Protein AF-A0A2M7XYV3-F1 (afdb_monomer)

Organism: NCBI:txid1974841

Secondary structure (DSSP, 8-state):
-HHHHTTSS-----TTSPPPTTHHHHHHHHHHHHHTT-GGGS---

Radius of gyration: 11.4 Å; Cα contacts (8 Å, |Δi|>4): 39; chains: 1; bounding box: 25×19×29 Å

Foldseek 3Di:
DVCLLQVVDDDDDDPPDDDDVCNVVSVVSNVNCLVVCGDVSPPDD

Solvent-accessible surface area (backbone atoms only — not comparable to full-atom values): 2807 Å² total; per-residue (Å²): 113,66,54,29,47,57,14,73,50,83,89,84,83,64,90,93,55,79,87,56,90,61,50,69,58,51,53,51,28,37,50,53,10,51,76,68,35,25,65,78,48,44,79,86,127

pLDDT: mean 81.53, std 9.6, range [51.06, 91.25]

InterPro domains:
  IPR016071 Staphylococcal nuclease (SNase-like), OB-fold [PF00565] (2-43)
  IPR035437 SNase-like, OB-fold superfamily [G3DSA:2.40.50.90] (1-45)
  IPR035437 SNase-like, OB-fold superfamily [SSF50199] (2-43)

Nearest PDB structures (foldseek):
  2hqe-assembly1_A  TM=8.250E-01  e=1.506E-01  Homo sapiens
  2o4x-assembly1_A  TM=8.250E-01  e=1.506E-01  Homo sapiens
  3omg-assembly1_A  TM=7.796E-01  e=1.723E-01  Homo sapiens
  4qmg-assembly1_A  TM=8.520E-01  e=3.869E-01  Homo sapiens
  2wac-assembly2_B  TM=7.060E-01  e=2.582E-01  Drosophila melanogaster

Structure (mmCIF, N/CA/C/O backbone):
data_AF-A0A2M7XYV3-F1
#
_entry.id   AF-A0A2M7XYV3-F1
#
loop_
_atom_site.group_PDB
_atom_site.id
_atom_site.type_symbol
_atom_site.label_atom_id
_atom_site.label_alt_id
_atom_site.label_comp_id
_atom_site.label_asym_id
_atom_site.label_entity_id
_atom_site.label_seq_id
_atom_site.pdbx_PDB_ins_code
_atom_site.Cartn_x
_atom_site.Cartn_y
_atom_site.Cartn_z
_atom_site.occupancy
_atom_site.B_iso_or_equiv
_atom_site.auth_seq_id
_atom_site.auth_comp_id
_atom_site.auth_asym_id
_atom_site.au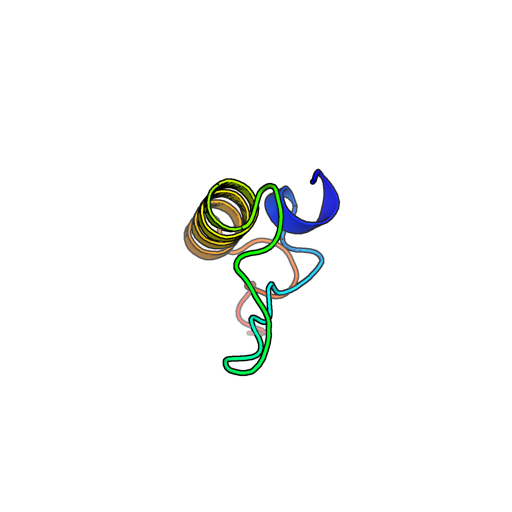th_atom_id
_atom_site.pdbx_PDB_model_num
ATOM 1 N N . MET A 1 1 ? -2.304 6.270 -9.908 1.00 64.25 1 MET A N 1
ATOM 2 C CA . MET A 1 1 ? -1.686 6.224 -8.560 1.00 64.25 1 MET A CA 1
ATOM 3 C C . MET A 1 1 ? -2.687 6.370 -7.427 1.00 64.25 1 MET A C 1
ATOM 5 O O . MET A 1 1 ? -2.473 5.771 -6.384 1.00 64.25 1 MET A O 1
ATOM 9 N N . GLU A 1 2 ? -3.765 7.130 -7.610 1.00 83.88 2 GLU A N 1
ATOM 10 C CA . GLU A 1 2 ? -4.728 7.444 -6.544 1.00 83.88 2 GLU A CA 1
ATOM 11 C C . GLU A 1 2 ? -5.349 6.211 -5.864 1.00 83.88 2 GLU A C 1
ATOM 13 O O . GLU A 1 2 ? -5.452 6.164 -4.644 1.00 83.88 2 GLU A O 1
ATOM 18 N N . LEU A 1 3 ? -5.641 5.152 -6.627 1.00 85.88 3 LEU A N 1
ATOM 19 C CA . LEU A 1 3 ? -6.192 3.901 -6.089 1.00 85.88 3 LEU A CA 1
ATOM 20 C C . LEU A 1 3 ? -5.261 3.202 -5.083 1.00 85.88 3 LEU A C 1
ATOM 22 O O . LEU A 1 3 ? -5.732 2.653 -4.091 1.00 85.88 3 LEU A O 1
ATOM 26 N N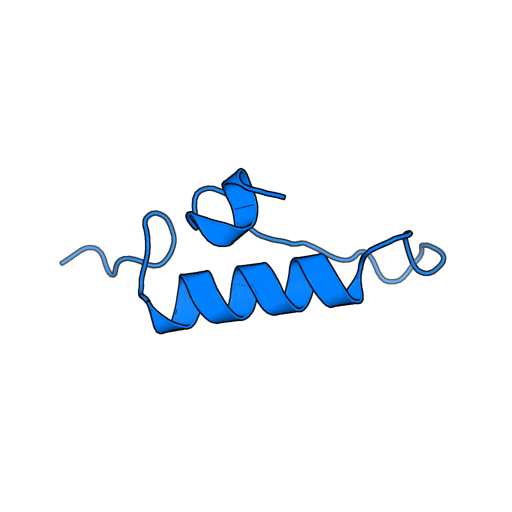 . VAL A 1 4 ? -3.946 3.234 -5.326 1.00 84.44 4 VAL A N 1
ATOM 27 C CA . VAL A 1 4 ? -2.947 2.625 -4.431 1.00 84.44 4 VAL A CA 1
ATOM 28 C C . VAL A 1 4 ? -2.838 3.444 -3.147 1.00 84.44 4 VAL A C 1
ATOM 30 O O . VAL A 1 4 ? -2.875 2.879 -2.060 1.00 84.44 4 VAL A O 1
ATOM 33 N N . LYS A 1 5 ? -2.788 4.779 -3.268 1.00 84.81 5 LYS A N 1
ATOM 34 C CA . LYS A 1 5 ? -2.743 5.698 -2.117 1.00 84.81 5 LYS A CA 1
ATOM 35 C C . LYS A 1 5 ? -3.976 5.581 -1.223 1.00 84.81 5 LYS A C 1
ATOM 37 O O . LYS A 1 5 ? -3.851 5.651 -0.007 1.00 84.81 5 LYS A O 1
ATOM 42 N N . ASN A 1 6 ? -5.146 5.360 -1.818 1.00 87.19 6 ASN A N 1
ATOM 43 C CA . ASN A 1 6 ? -6.395 5.153 -1.084 1.00 87.19 6 ASN A CA 1
ATOM 44 C C . ASN A 1 6 ? -6.529 3.730 -0.513 1.00 87.19 6 ASN A C 1
ATOM 46 O O . ASN A 1 6 ? -7.530 3.421 0.124 1.00 87.19 6 ASN A O 1
ATOM 50 N N . GLY A 1 7 ? -5.543 2.852 -0.736 1.00 86.31 7 GLY A N 1
ATOM 51 C CA . GLY A 1 7 ? -5.555 1.480 -0.229 1.00 86.31 7 GLY A CA 1
ATOM 52 C C . GLY A 1 7 ? -6.595 0.580 -0.886 1.00 86.31 7 GLY A C 1
ATOM 53 O O . GLY A 1 7 ? -6.949 -0.443 -0.316 1.00 86.31 7 GLY A O 1
ATOM 54 N N . LEU A 1 8 ? -7.095 0.942 -2.069 1.00 87.50 8 LEU A N 1
ATOM 55 C CA . LEU A 1 8 ? -8.130 0.179 -2.774 1.00 87.50 8 LEU A CA 1
ATOM 56 C C . LEU A 1 8 ? -7.558 -1.028 -3.531 1.00 87.50 8 LEU A C 1
ATOM 58 O O . LEU A 1 8 ? -8.291 -1.949 -3.878 1.00 87.50 8 LEU A O 1
ATOM 62 N N . VAL A 1 9 ? -6.252 -1.027 -3.805 1.00 88.44 9 VAL A N 1
ATOM 63 C CA . VAL A 1 9 ? -5.556 -2.066 -4.578 1.00 88.44 9 VAL A CA 1
ATOM 64 C C . VAL A 1 9 ? -4.196 -2.392 -3.955 1.00 88.44 9 VAL A C 1
ATOM 66 O O . VAL A 1 9 ? -3.616 -1.558 -3.259 1.00 88.44 9 VAL A O 1
ATOM 69 N N . LYS A 1 10 ? -3.677 -3.597 -4.229 1.00 83.62 10 LYS A N 1
ATOM 70 C CA . LYS A 1 10 ? -2.339 -4.050 -3.808 1.00 83.62 10 LYS A CA 1
ATOM 71 C C . LYS A 1 10 ? -1.350 -3.986 -4.966 1.00 83.62 10 LYS A C 1
ATOM 73 O O . LYS A 1 10 ? -1.715 -4.275 -6.108 1.00 83.62 10 LYS A O 1
ATOM 78 N N . VAL A 1 11 ? -0.103 -3.638 -4.675 1.00 85.06 11 VAL A N 1
ATOM 79 C CA . VAL A 1 11 ? 0.989 -3.603 -5.652 1.00 85.06 11 VAL A CA 1
ATOM 80 C C . VAL A 1 11 ? 1.690 -4.959 -5.635 1.00 85.06 11 VAL A C 1
ATOM 82 O O . VAL A 1 11 ? 2.252 -5.377 -4.630 1.00 85.06 11 VAL A O 1
ATOM 85 N N . VAL A 1 12 ? 1.656 -5.669 -6.764 1.00 82.19 12 VAL A N 1
ATOM 86 C CA . VAL A 1 12 ? 2.327 -6.966 -6.930 1.00 82.19 12 VAL A CA 1
ATOM 87 C C . VAL A 1 12 ? 3.409 -6.823 -7.992 1.00 82.19 12 VAL A C 1
ATOM 89 O O . VAL A 1 12 ? 3.125 -6.463 -9.134 1.00 82.19 12 VAL A O 1
ATOM 92 N N . LEU A 1 13 ? 4.656 -7.101 -7.613 1.00 78.50 13 LEU A N 1
ATOM 93 C CA . LEU A 1 13 ? 5.801 -7.097 -8.519 1.00 78.50 13 LEU A CA 1
ATOM 94 C C . LEU A 1 13 ? 6.149 -8.535 -8.905 1.00 78.50 13 LEU A C 1
ATOM 96 O O . LEU A 1 13 ? 6.343 -9.382 -8.040 1.00 78.50 13 LEU A O 1
ATOM 100 N N . TYR A 1 14 ? 6.240 -8.803 -10.208 1.00 71.88 14 TYR A N 1
ATOM 101 C CA . TYR A 1 14 ? 6.670 -10.101 -10.727 1.00 71.88 14 TYR A CA 1
ATOM 102 C C . TYR A 1 14 ? 8.164 -10.061 -11.049 1.00 71.88 14 TYR A C 1
ATOM 104 O O . TYR A 1 14 ? 8.594 -9.289 -11.904 1.00 71.88 14 TYR A O 1
ATOM 112 N N . GLU A 1 15 ? 8.935 -10.940 -10.412 1.00 64.69 15 GLU A N 1
ATOM 113 C CA . GLU A 1 15 ? 10.408 -10.976 -10.461 1.00 64.69 15 GLU A CA 1
ATOM 114 C C . GLU A 1 15 ? 10.993 -11.152 -11.875 1.00 64.69 15 GLU A C 1
ATOM 116 O O . GLU A 1 15 ? 12.135 -10.786 -12.130 1.00 64.69 15 GLU A O 1
ATOM 121 N N . LYS A 1 16 ? 10.210 -11.675 -12.828 1.00 69.75 16 LYS A N 1
ATOM 122 C CA . LYS A 1 16 ? 10.650 -11.938 -14.211 1.00 69.75 16 LYS A CA 1
ATOM 123 C C . LYS A 1 16 ? 10.499 -10.748 -15.171 1.00 69.75 16 LYS A C 1
ATOM 125 O O . LYS A 1 16 ? 10.641 -10.936 -16.379 1.00 69.75 16 LYS A O 1
ATOM 130 N N . ARG A 1 17 ? 10.168 -9.543 -14.691 1.00 64.88 17 ARG A N 1
ATOM 131 C CA . ARG A 1 17 ? 9.976 -8.355 -15.546 1.00 64.88 17 ARG A CA 1
ATOM 132 C C . ARG A 1 17 ? 10.962 -7.244 -15.196 1.00 64.88 17 ARG A C 1
ATOM 134 O O . ARG A 1 17 ? 11.275 -7.024 -14.032 1.00 64.88 17 ARG A O 1
ATOM 141 N N . ALA A 1 18 ? 11.431 -6.535 -16.225 1.00 70.25 18 ALA A N 1
ATOM 142 C CA . ALA A 1 18 ? 12.247 -5.335 -16.064 1.00 70.25 18 ALA A CA 1
ATOM 143 C C . ALA A 1 18 ? 11.518 -4.294 -15.194 1.00 70.25 18 ALA A C 1
ATOM 145 O O . ALA A 1 18 ? 10.287 -4.204 -15.241 1.00 70.25 18 ALA A O 1
ATOM 146 N N . LYS A 1 19 ? 12.288 -3.521 -14.412 1.00 65.62 19 LYS A N 1
ATOM 147 C CA . LYS A 1 19 ? 11.780 -2.508 -13.471 1.00 65.62 19 LYS A CA 1
ATOM 148 C C . LYS A 1 19 ? 10.773 -1.600 -14.188 1.00 65.62 19 LYS A C 1
ATOM 150 O O . LYS A 1 19 ? 11.112 -0.952 -15.178 1.00 65.62 19 LYS A O 1
ATOM 155 N N . ILE A 1 20 ? 9.525 -1.587 -13.722 1.00 73.12 20 ILE A N 1
ATOM 156 C CA . ILE A 1 20 ? 8.452 -0.824 -14.375 1.00 73.12 20 ILE A CA 1
ATOM 157 C C . ILE A 1 20 ? 8.624 0.657 -14.018 1.00 73.12 20 ILE A C 1
ATOM 159 O O . ILE A 1 20 ? 8.994 0.996 -12.890 1.00 73.12 20 ILE A O 1
ATOM 163 N N . LYS A 1 21 ? 8.342 1.557 -14.970 1.00 71.50 21 LYS A N 1
ATOM 164 C CA . LYS A 1 21 ? 8.299 3.002 -14.709 1.00 71.50 21 LYS A CA 1
ATOM 165 C C . LYS A 1 21 ? 7.348 3.259 -13.527 1.00 71.50 21 LYS A C 1
ATOM 167 O O . LYS A 1 21 ? 6.207 2.806 -13.567 1.00 71.50 21 LYS A O 1
ATOM 172 N N . TYR A 1 22 ? 7.834 3.958 -12.497 1.00 79.50 22 TYR A N 1
ATOM 173 C CA . TYR A 1 22 ? 7.116 4.280 -11.248 1.00 79.50 22 TYR A CA 1
ATOM 174 C C . TYR A 1 22 ? 6.961 3.150 -10.215 1.00 79.50 22 TYR A C 1
ATOM 176 O O . TYR A 1 22 ? 6.171 3.276 -9.280 1.00 79.50 22 TYR A O 1
ATOM 184 N N . GLN A 1 23 ? 7.730 2.063 -10.329 1.00 81.31 23 GLN A N 1
ATOM 185 C CA . GLN A 1 23 ? 7.728 0.977 -9.340 1.00 81.31 23 GLN A CA 1
ATOM 186 C C . GLN A 1 23 ? 7.948 1.476 -7.902 1.00 81.31 23 GLN A C 1
ATOM 188 O O . GLN A 1 23 ? 7.204 1.095 -7.002 1.00 81.31 23 GLN A O 1
ATOM 193 N N . ASP A 1 24 ? 8.930 2.354 -7.693 1.00 84.75 24 ASP A N 1
ATOM 194 C CA . ASP A 1 24 ? 9.267 2.859 -6.358 1.00 84.75 24 ASP A CA 1
ATOM 195 C C . ASP A 1 24 ? 8.139 3.747 -5.779 1.00 84.75 24 ASP A C 1
ATOM 197 O O . ASP A 1 24 ? 7.815 3.665 -4.595 1.00 84.75 24 ASP A O 1
ATOM 201 N N . GLU A 1 25 ? 7.457 4.528 -6.622 1.00 87.44 25 GLU A N 1
ATOM 202 C CA . GLU A 1 25 ? 6.332 5.385 -6.216 1.00 87.44 25 GLU A CA 1
ATOM 203 C C . GLU A 1 25 ? 5.080 4.575 -5.855 1.00 87.44 25 GLU A C 1
ATOM 205 O O . GLU A 1 25 ? 4.373 4.911 -4.902 1.00 87.44 25 GLU A O 1
ATOM 210 N N . LEU A 1 26 ? 4.814 3.482 -6.579 1.00 87.19 26 LEU A N 1
ATOM 211 C CA . LEU A 1 26 ? 3.721 2.558 -6.266 1.00 87.19 26 LEU A CA 1
ATOM 212 C C . LEU A 1 26 ? 3.959 1.855 -4.925 1.00 87.19 26 LEU A C 1
ATOM 214 O O . LEU A 1 26 ? 3.040 1.777 -4.111 1.00 87.19 26 LEU A O 1
ATOM 218 N N . LEU A 1 27 ? 5.193 1.410 -4.671 1.00 87.88 27 LEU A N 1
ATOM 219 C CA . LEU A 1 27 ? 5.578 0.812 -3.390 1.00 87.88 27 LEU A CA 1
ATOM 220 C C . LEU A 1 27 ? 5.436 1.808 -2.231 1.00 87.88 27 LEU A C 1
ATOM 222 O O . LEU A 1 27 ? 4.916 1.454 -1.172 1.00 87.88 27 LEU A O 1
ATOM 226 N N . SER A 1 28 ? 5.845 3.065 -2.430 1.00 90.25 28 SER A N 1
ATOM 227 C CA . SER A 1 28 ? 5.683 4.114 -1.416 1.00 90.25 28 SER A CA 1
ATOM 228 C C . SER A 1 28 ? 4.208 4.406 -1.124 1.00 90.25 28 SER A C 1
ATOM 230 O O . SER A 1 28 ? 3.813 4.501 0.037 1.00 90.25 28 SER A O 1
ATOM 232 N N . ALA A 1 29 ? 3.374 4.493 -2.164 1.00 89.50 29 ALA A N 1
ATOM 233 C CA . ALA A 1 29 ? 1.938 4.714 -2.016 1.00 89.50 29 ALA A CA 1
ATOM 234 C C . ALA A 1 29 ? 1.238 3.561 -1.275 1.00 89.50 29 ALA A C 1
ATOM 236 O O . ALA A 1 29 ? 0.367 3.806 -0.440 1.00 89.50 29 ALA A O 1
ATOM 237 N N . GLU A 1 30 ? 1.620 2.311 -1.553 1.00 89.25 30 GLU A N 1
ATOM 238 C CA . GLU A 1 30 ? 1.064 1.146 -0.858 1.00 89.25 30 GLU A CA 1
ATOM 239 C C . GLU A 1 30 ? 1.479 1.128 0.617 1.00 89.25 30 GLU A C 1
ATOM 241 O O . GLU A 1 30 ? 0.656 0.845 1.493 1.00 89.25 30 GLU A O 1
ATOM 246 N N . LYS A 1 31 ? 2.739 1.480 0.905 1.00 90.62 31 LYS A N 1
ATOM 247 C CA . LYS A 1 31 ? 3.241 1.595 2.276 1.00 90.62 31 LYS A CA 1
ATOM 248 C C . LYS A 1 31 ? 2.415 2.598 3.085 1.00 90.62 31 LYS A C 1
ATOM 250 O O . LYS A 1 31 ? 1.951 2.249 4.169 1.00 90.62 31 LYS A O 1
ATOM 255 N N . GLU A 1 32 ? 2.163 3.789 2.542 1.00 91.25 32 GLU A N 1
ATOM 256 C CA . GLU A 1 32 ? 1.326 4.800 3.202 1.00 91.25 32 GLU A CA 1
ATOM 257 C C . GLU A 1 32 ? -0.101 4.299 3.467 1.00 91.25 32 GLU A C 1
ATOM 259 O O . GLU A 1 32 ? -0.643 4.499 4.558 1.00 91.25 32 GLU A O 1
ATOM 264 N N . ALA A 1 33 ? -0.720 3.632 2.490 1.00 90.25 33 ALA A N 1
ATOM 265 C CA . ALA A 1 33 ? -2.071 3.097 2.640 1.00 90.25 33 ALA A CA 1
ATOM 266 C C . ALA A 1 33 ? -2.149 1.998 3.713 1.00 90.25 33 ALA A C 1
ATOM 268 O O . ALA A 1 33 ? -3.132 1.919 4.459 1.00 90.25 33 ALA A O 1
ATOM 269 N N . ARG A 1 34 ? -1.097 1.178 3.828 1.00 88.25 34 ARG A N 1
ATOM 270 C CA . ARG A 1 34 ? -0.975 0.125 4.841 1.00 88.25 34 ARG A CA 1
ATOM 271 C C . ARG A 1 34 ? -0.757 0.693 6.242 1.00 88.25 34 ARG 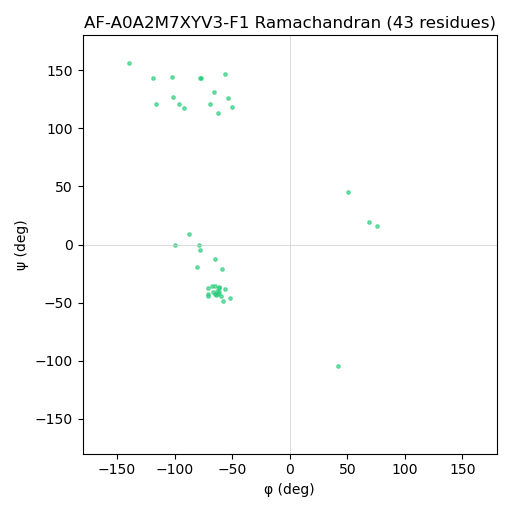A C 1
ATOM 273 O O . ARG A 1 34 ? -1.391 0.218 7.184 1.00 88.25 34 ARG A O 1
ATOM 280 N N . GLU A 1 35 ? 0.089 1.712 6.384 1.00 90.81 35 GLU A N 1
ATOM 281 C CA . GLU A 1 35 ? 0.312 2.421 7.655 1.00 90.81 35 GLU A CA 1
ATOM 282 C C . GLU A 1 35 ? -0.974 3.092 8.155 1.00 90.81 35 GLU A C 1
ATOM 284 O O . GLU A 1 35 ? -1.319 2.979 9.332 1.00 90.81 35 GLU A O 1
ATOM 289 N N . LYS A 1 36 ? -1.740 3.698 7.241 1.00 90.19 36 LYS A N 1
ATOM 290 C CA . LYS A 1 36 ? -3.043 4.320 7.526 1.00 90.19 36 LYS A CA 1
ATOM 291 C C . LYS A 1 36 ? -4.193 3.314 7.670 1.00 90.19 36 LYS A C 1
ATOM 293 O O . LYS A 1 36 ? -5.304 3.721 8.000 1.00 90.19 36 LYS A O 1
ATOM 298 N N . ARG A 1 37 ? -3.945 2.016 7.440 1.00 87.38 37 ARG A N 1
ATOM 299 C CA . ARG A 1 37 ? -4.944 0.929 7.480 1.00 87.38 37 ARG A CA 1
ATOM 300 C C . ARG A 1 37 ? -6.187 1.244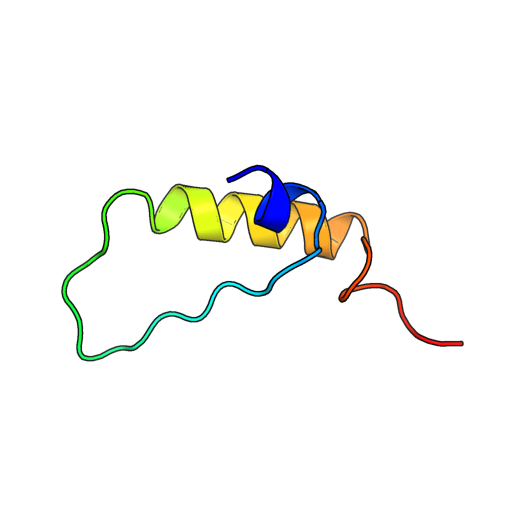 6.641 1.00 87.38 37 ARG A C 1
ATOM 302 O O . ARG A 1 37 ? -7.313 1.071 7.101 1.00 87.38 37 ARG A O 1
ATOM 309 N N . LEU A 1 38 ? -5.982 1.741 5.424 1.00 87.69 38 LEU A N 1
ATOM 310 C CA . LEU A 1 38 ? -7.077 2.085 4.517 1.00 87.69 38 LEU A C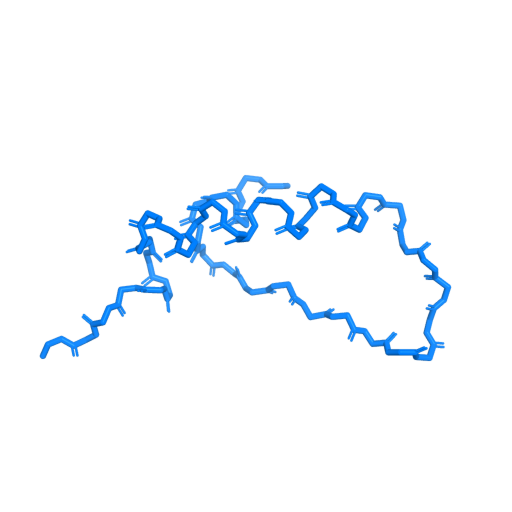A 1
ATOM 311 C C . LEU A 1 38 ? -7.655 0.835 3.851 1.00 87.69 38 LEU A C 1
ATOM 313 O O . LEU A 1 38 ? -6.907 -0.067 3.488 1.00 87.69 38 LEU A O 1
ATOM 317 N N . GLU A 1 39 ? -8.974 0.817 3.659 1.00 89.38 39 GLU A N 1
ATOM 318 C CA . GLU A 1 39 ? -9.710 -0.143 2.820 1.00 89.38 39 GLU A CA 1
ATOM 319 C C . GLU A 1 39 ? -9.239 -1.600 2.935 1.00 89.38 39 GLU A C 1
ATOM 321 O O . GLU A 1 39 ? -9.514 -2.240 3.950 1.00 89.38 39 GLU A O 1
ATOM 326 N N . VAL A 1 40 ? -8.506 -2.130 1.944 1.00 87.06 40 VAL A N 1
ATOM 327 C CA . VAL A 1 40 ? -8.059 -3.541 1.928 1.00 87.06 40 VAL A CA 1
ATOM 328 C C . VAL A 1 40 ? -7.073 -3.88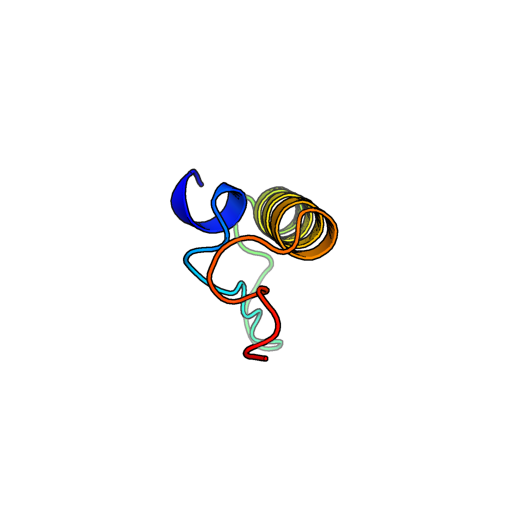2 3.053 1.00 87.06 40 VAL A C 1
ATOM 330 O O . VAL 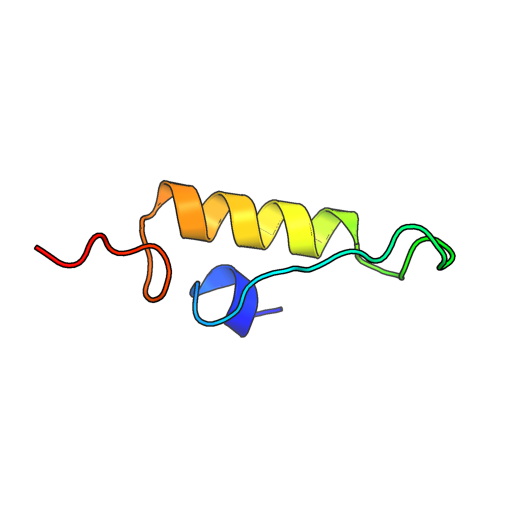A 1 40 ? -6.772 -5.054 3.284 1.00 87.06 40 VAL A O 1
ATOM 333 N N . TRP A 1 41 ? -6.547 -2.862 3.733 1.00 87.19 41 TRP A N 1
ATOM 334 C CA . TRP A 1 41 ? -5.649 -2.953 4.883 1.00 87.19 41 TRP A CA 1
ATOM 335 C C . TRP A 1 41 ? -6.367 -2.749 6.224 1.00 87.19 41 TRP A C 1
ATOM 337 O O . TRP A 1 41 ? -5.718 -2.828 7.274 1.00 87.19 41 TRP A O 1
ATOM 347 N N . LYS A 1 42 ? -7.684 -2.502 6.226 1.00 87.19 42 LYS A N 1
ATOM 348 C CA . LYS A 1 42 ? -8.494 -2.538 7.450 1.00 87.19 42 LYS A CA 1
ATOM 349 C C . LYS A 1 42 ? -8.516 -3.976 7.970 1.00 87.19 42 LYS A C 1
ATOM 351 O O . LYS A 1 42 ? -8.779 -4.914 7.221 1.00 87.19 42 LYS A O 1
ATOM 356 N N . LYS A 1 43 ? -8.241 -4.167 9.263 1.00 76.19 43 LYS A N 1
ATOM 357 C CA . LYS A 1 43 ? -8.534 -5.452 9.909 1.00 76.19 43 LYS A CA 1
ATOM 358 C C . LYS A 1 43 ? -10.054 -5.573 9.996 1.00 76.19 43 LYS A C 1
ATOM 360 O O . LYS A 1 43 ? -10.689 -4.702 10.582 1.00 76.19 43 LYS A O 1
ATOM 365 N N . LEU A 1 44 ? -10.613 -6.615 9.385 1.00 63.44 44 LEU A N 1
ATOM 366 C CA . LEU A 1 44 ? -11.974 -7.056 9.678 1.00 63.44 44 LEU A CA 1
ATOM 367 C C . LEU A 1 44 ? -11.987 -7.465 11.15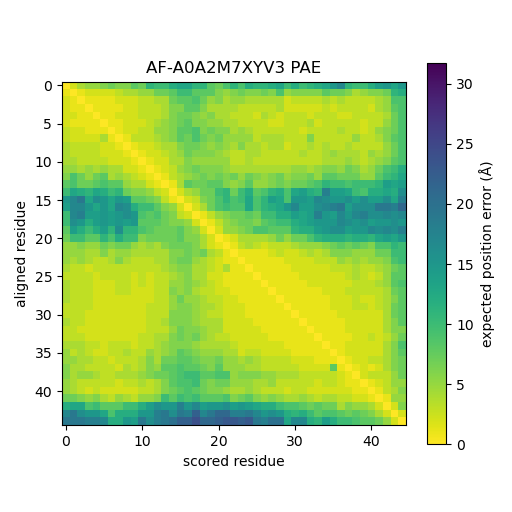7 1.00 63.44 44 LEU A C 1
ATOM 369 O O . LEU A 1 44 ? -11.253 -8.380 11.533 1.00 63.44 44 LEU A O 1
ATOM 373 N N . ASN A 1 45 ? -12.715 -6.705 11.976 1.00 51.06 45 ASN A N 1
ATOM 374 C CA . ASN A 1 45 ? -13.045 -7.086 13.349 1.00 51.06 45 ASN A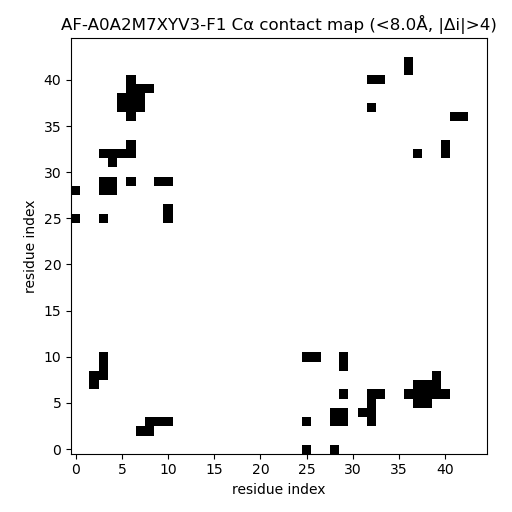 CA 1
ATOM 375 C C . ASN A 1 45 ? -14.129 -8.161 13.340 1.00 51.06 45 ASN A C 1
ATOM 377 O O . ASN A 1 45 ? -15.010 -8.079 12.454 1.00 51.06 45 ASN A O 1
#

Sequence (45 aa):
MELVKNGLVKVVLYEKRAKIKYQDELLSAEKEAREKRLEVWKKLN

Mean predicted aligned error: 5.64 Å